Protein AF-A0A2M9MY44-F1 (afdb_monomer_lite)

pLDDT: mean 90.19, std 10.82, range [49.69, 97.69]

Foldseek 3Di:
DDDPDDDDPLNVLLVVLLVQCVDPVRVVLLPVLCPPPDPCLNVPNDSVDPVSSVSSQSSCCSRPVRPPPPPPDD

Sequence (74 aa):
MKILNQVQEDEVIAEFLLAEINSDRFKEGILNALRDHDLNLLIKPNLNDQTENKIRRDILGQTRGYGRNTDLFE

Structure (mmCIF, N/CA/C/O backbone):
data_AF-A0A2M9MY44-F1
#
_entry.id   AF-A0A2M9MY44-F1
#
loop_
_atom_site.group_PDB
_atom_site.id
_atom_site.type_symbol
_atom_site.label_atom_id
_atom_site.label_alt_id
_atom_site.label_comp_id
_atom_site.label_asym_id
_atom_site.label_entity_id
_atom_site.label_seq_id
_atom_site.pdbx_PDB_ins_code
_atom_site.Cartn_x
_atom_site.Cartn_y
_atom_site.Cartn_z
_atom_site.occupancy
_atom_site.B_iso_or_equiv
_atom_site.auth_seq_id
_atom_site.auth_comp_id
_atom_site.auth_asym_id
_atom_site.auth_atom_id
_atom_site.pdbx_PDB_model_num
ATOM 1 N N . MET A 1 1 ? -12.720 -9.334 27.260 1.00 62.88 1 MET A N 1
ATOM 2 C CA . MET A 1 1 ? -12.001 -8.590 26.200 1.00 62.88 1 MET A CA 1
ATOM 3 C C . MET A 1 1 ? -12.893 -7.447 25.743 1.00 62.88 1 MET A C 1
ATOM 5 O O . MET A 1 1 ? -14.071 -7.699 25.527 1.00 62.88 1 MET A O 1
ATOM 9 N N . LYS A 1 2 ? -12.377 -6.217 25.646 1.00 80.31 2 LYS A N 1
ATOM 10 C CA . LYS A 1 2 ? -13.116 -5.059 25.120 1.00 80.31 2 LYS A CA 1
ATOM 11 C C . LYS A 1 2 ? -12.415 -4.595 23.846 1.00 80.31 2 LYS A C 1
ATOM 13 O O . LYS A 1 2 ? -11.229 -4.287 23.903 1.00 80.31 2 LYS A O 1
ATOM 18 N N . ILE A 1 3 ? -13.130 -4.575 22.723 1.00 79.75 3 ILE A N 1
ATOM 19 C CA . ILE A 1 3 ? -12.622 -4.010 21.467 1.00 79.75 3 ILE A CA 1
ATOM 20 C C . ILE A 1 3 ? -12.630 -2.487 21.623 1.00 79.75 3 ILE A C 1
ATOM 22 O O . ILE A 1 3 ? -13.659 -1.913 21.979 1.00 79.75 3 ILE A O 1
ATOM 26 N N . LEU A 1 4 ? -11.471 -1.854 21.436 1.00 81.00 4 LEU A N 1
ATOM 27 C CA . LEU A 1 4 ? -11.316 -0.402 21.573 1.00 81.00 4 LEU A CA 1
ATOM 28 C C . LEU A 1 4 ? -11.631 0.330 20.268 1.00 81.00 4 LEU A C 1
ATOM 30 O O . LEU A 1 4 ? -12.227 1.399 20.316 1.00 81.00 4 LEU A O 1
ATOM 34 N N . ASN A 1 5 ? -11.259 -0.253 19.127 1.00 78.44 5 ASN A N 1
ATOM 35 C CA . ASN A 1 5 ? -11.598 0.267 17.810 1.00 78.44 5 ASN A CA 1
ATOM 36 C C . ASN A 1 5 ? -11.561 -0.856 16.764 1.00 78.44 5 ASN A C 1
ATOM 38 O O . ASN A 1 5 ? -10.825 -1.830 16.938 1.00 78.44 5 ASN A O 1
ATOM 42 N N . GLN A 1 6 ? -12.341 -0.718 15.692 1.00 81.94 6 GLN A N 1
ATOM 43 C CA . GLN A 1 6 ? -12.276 -1.616 14.540 1.00 81.94 6 GLN A CA 1
ATOM 44 C C . GLN A 1 6 ? -11.397 -0.971 13.468 1.00 81.94 6 GLN A C 1
ATOM 46 O O . GLN A 1 6 ? -11.754 0.069 12.923 1.00 81.94 6 GLN A O 1
ATOM 51 N N . VAL A 1 7 ? -10.243 -1.577 13.199 1.00 86.69 7 VAL A N 1
ATOM 52 C CA . VAL A 1 7 ? -9.289 -1.094 12.193 1.00 86.69 7 VAL A CA 1
ATOM 53 C C . VAL A 1 7 ? -9.679 -1.653 10.829 1.00 86.69 7 VAL A C 1
ATOM 55 O O . VAL A 1 7 ? -10.075 -2.818 10.720 1.00 86.69 7 VAL A O 1
ATOM 58 N N . GLN A 1 8 ? -9.591 -0.822 9.793 1.00 91.25 8 GLN A N 1
ATOM 59 C CA . GLN A 1 8 ? -9.833 -1.255 8.420 1.00 91.25 8 GLN A CA 1
ATOM 60 C C . GLN A 1 8 ? -8.584 -1.933 7.856 1.00 91.25 8 GLN A C 1
ATOM 62 O O . GLN A 1 8 ? -7.464 -1.511 8.127 1.00 91.25 8 GLN A O 1
ATOM 67 N N . GLU A 1 9 ? -8.762 -2.962 7.031 1.00 93.81 9 GLU A N 1
ATOM 68 C CA . GLU A 1 9 ? -7.641 -3.650 6.374 1.00 93.81 9 GLU A CA 1
ATOM 69 C C . GLU A 1 9 ? -6.738 -2.665 5.614 1.00 93.81 9 GLU A C 1
ATOM 71 O O . GLU A 1 9 ? -5.518 -2.729 5.724 1.00 93.81 9 GLU A O 1
ATOM 76 N N . ASP A 1 10 ? -7.339 -1.691 4.927 1.00 95.94 10 ASP A N 1
ATOM 77 C CA . ASP A 1 10 ? -6.611 -0.676 4.162 1.00 95.94 10 ASP A CA 1
ATOM 78 C C . ASP A 1 10 ? -5.695 0.199 5.033 1.00 95.94 10 ASP A C 1
ATOM 80 O O . ASP A 1 10 ? -4.649 0.638 4.554 1.00 95.94 10 ASP A O 1
ATOM 84 N N . GLU A 1 11 ? -6.058 0.416 6.300 1.00 95.62 11 GLU A N 1
ATOM 85 C CA . GLU A 1 11 ? -5.248 1.134 7.292 1.00 95.62 11 GLU A CA 1
ATOM 86 C C . GLU A 1 11 ? -4.062 0.277 7.747 1.00 95.62 11 GLU A C 1
ATOM 88 O O . GLU A 1 11 ? -2.928 0.749 7.774 1.00 95.62 11 GLU A O 1
ATOM 93 N N . VAL A 1 12 ? -4.298 -1.015 8.007 1.00 95.81 12 VAL A N 1
ATOM 94 C CA . VAL A 1 12 ? -3.232 -1.967 8.361 1.00 95.81 12 VAL A CA 1
ATOM 95 C C . VAL A 1 12 ? -2.210 -2.082 7.233 1.00 95.81 12 VAL A C 1
ATOM 97 O O . VAL A 1 12 ? -1.007 -2.043 7.480 1.00 95.81 12 VAL A O 1
ATOM 100 N N . ILE A 1 13 ? -2.677 -2.201 5.989 1.00 96.38 13 ILE A N 1
ATOM 101 C CA . ILE A 1 13 ? -1.807 -2.297 4.813 1.00 96.38 13 ILE A CA 1
ATOM 102 C C . ILE A 1 13 ? -1.000 -1.012 4.632 1.00 96.38 13 ILE A C 1
ATOM 104 O O . ILE A 1 13 ? 0.191 -1.080 4.334 1.00 96.38 13 ILE A O 1
ATOM 108 N N . ALA A 1 14 ? -1.632 0.150 4.805 1.00 97.12 14 ALA A N 1
ATOM 109 C CA . ALA A 1 14 ? -0.948 1.430 4.694 1.00 97.12 14 ALA A CA 1
ATOM 110 C C . ALA A 1 14 ? 0.191 1.556 5.716 1.00 97.12 14 ALA A C 1
ATOM 112 O O . ALA A 1 14 ? 1.321 1.851 5.327 1.00 97.12 14 ALA A O 1
ATOM 113 N N . GLU A 1 15 ? -0.072 1.246 6.988 1.00 96.81 15 GLU A N 1
ATOM 114 C CA . GLU A 1 15 ? 0.955 1.317 8.031 1.00 96.81 15 GLU A CA 1
ATOM 115 C C . GLU A 1 15 ? 2.062 0.277 7.860 1.00 96.81 15 GLU A C 1
ATOM 117 O O . GLU A 1 15 ? 3.242 0.566 8.066 1.00 96.81 15 GLU A O 1
ATOM 122 N N . PHE A 1 16 ? 1.715 -0.930 7.413 1.00 96.38 16 PHE A N 1
ATOM 123 C CA . PHE A 1 16 ? 2.711 -1.952 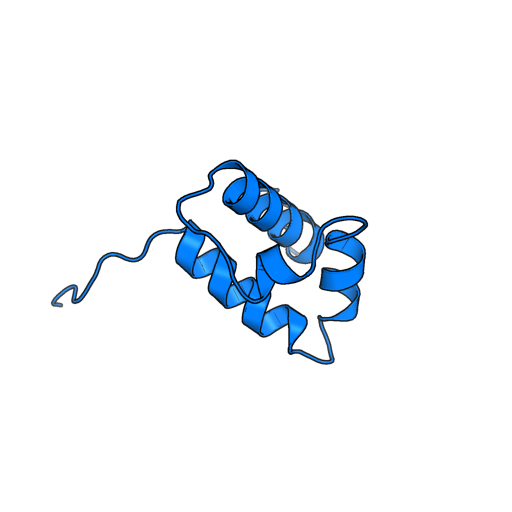7.115 1.00 96.38 16 PHE A CA 1
ATOM 124 C C . PHE A 1 16 ? 3.676 -1.488 6.016 1.00 96.38 16 PHE A C 1
ATOM 126 O O . PHE A 1 16 ? 4.892 -1.564 6.181 1.00 96.38 16 PHE A O 1
ATOM 133 N N . LEU A 1 17 ? 3.154 -0.965 4.902 1.00 97.00 17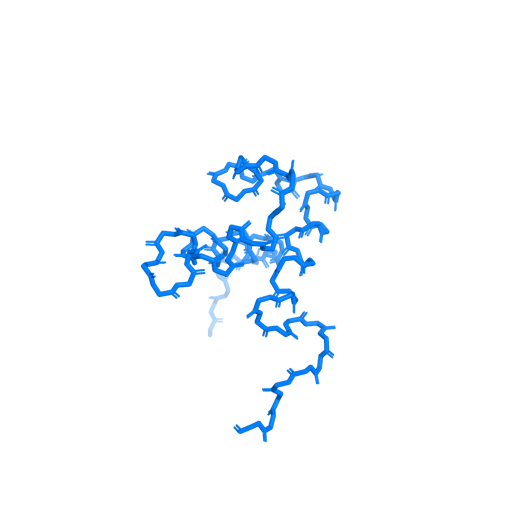 LEU A N 1
ATOM 134 C CA . LEU A 1 17 ? 3.985 -0.486 3.795 1.00 97.00 17 LEU A CA 1
ATOM 135 C C . LEU A 1 17 ? 4.819 0.740 4.181 1.00 97.00 17 LEU A C 1
ATOM 137 O O . LEU A 1 17 ? 5.957 0.861 3.723 1.00 97.00 17 LEU A O 1
ATOM 141 N N . LEU A 1 18 ? 4.292 1.615 5.044 1.00 97.69 18 LEU A N 1
ATOM 142 C CA . LEU A 1 18 ? 5.053 2.726 5.609 1.00 97.69 18 LEU A CA 1
ATOM 143 C C . LEU A 1 18 ? 6.245 2.223 6.437 1.00 97.69 18 LEU A C 1
ATOM 145 O O . LEU A 1 18 ? 7.349 2.756 6.323 1.00 97.69 18 LEU A O 1
ATOM 149 N N . ALA A 1 19 ? 6.066 1.180 7.245 1.00 96.88 19 ALA A N 1
ATOM 150 C CA . ALA A 1 19 ? 7.173 0.573 7.978 1.00 96.88 19 ALA A CA 1
ATOM 151 C C . ALA A 1 19 ? 8.203 -0.075 7.031 1.00 96.88 19 ALA A C 1
ATOM 153 O O . ALA A 1 19 ? 9.409 0.095 7.215 1.00 96.88 19 ALA A O 1
ATOM 154 N N . GLU A 1 20 ? 7.743 -0.771 5.989 1.00 96.06 20 GLU A N 1
ATOM 155 C CA . GLU A 1 20 ? 8.607 -1.458 5.021 1.00 96.06 20 GLU A CA 1
ATOM 156 C C . GLU A 1 20 ? 9.485 -0.493 4.219 1.00 96.06 20 GLU A C 1
ATOM 158 O O . GLU A 1 20 ? 10.678 -0.746 4.052 1.00 96.06 20 GLU A O 1
ATOM 163 N N . ILE A 1 21 ? 8.930 0.631 3.749 1.00 96.12 21 ILE A N 1
ATOM 164 C CA . ILE A 1 21 ? 9.707 1.618 2.984 1.00 96.12 21 ILE A CA 1
ATOM 165 C C . ILE A 1 21 ? 10.767 2.320 3.846 1.00 96.12 21 ILE A C 1
ATOM 167 O O . ILE A 1 21 ? 11.790 2.774 3.332 1.00 96.12 21 ILE A O 1
ATOM 171 N N . ASN A 1 22 ? 10.551 2.370 5.162 1.00 95.94 22 ASN A N 1
ATOM 172 C CA . ASN A 1 22 ? 11.512 2.884 6.136 1.00 95.94 22 ASN A CA 1
ATOM 173 C C . ASN A 1 22 ? 12.521 1.821 6.613 1.00 95.94 22 ASN A C 1
ATOM 175 O O . ASN A 1 22 ? 13.399 2.132 7.414 1.00 95.94 22 ASN A O 1
ATOM 179 N N . SER A 1 23 ? 12.418 0.574 6.141 1.00 94.75 23 SER A N 1
ATOM 180 C CA . SER A 1 23 ? 13.325 -0.516 6.505 1.00 94.75 23 SER A CA 1
ATOM 181 C C . SER A 1 23 ? 14.458 -0.671 5.494 1.00 94.75 23 SER A C 1
ATOM 183 O O . SER A 1 23 ? 14.203 -0.944 4.325 1.00 94.75 23 SER A O 1
ATOM 185 N N . ASP A 1 24 ? 15.712 -0.654 5.950 1.00 95.31 24 ASP A N 1
ATOM 186 C CA . ASP A 1 24 ? 16.879 -0.895 5.081 1.00 95.31 24 ASP A CA 1
ATOM 187 C C . ASP A 1 24 ? 16.818 -2.243 4.345 1.00 95.31 24 ASP A C 1
ATOM 189 O O . ASP A 1 24 ? 17.309 -2.376 3.227 1.00 95.31 24 ASP A O 1
ATOM 193 N N . ARG A 1 25 ? 16.193 -3.256 4.959 1.00 94.56 25 ARG A N 1
ATOM 194 C CA . ARG A 1 25 ? 16.099 -4.604 4.387 1.00 94.56 25 ARG A CA 1
ATOM 195 C C . ARG A 1 25 ? 15.079 -4.698 3.254 1.00 94.56 25 ARG A C 1
ATOM 197 O O . ARG A 1 25 ? 15.280 -5.484 2.333 1.00 94.56 25 ARG A O 1
ATOM 204 N N . PHE A 1 26 ? 13.967 -3.971 3.352 1.00 93.94 26 PHE A N 1
ATOM 205 C CA . PHE A 1 26 ? 12.798 -4.188 2.491 1.00 93.94 26 PHE A CA 1
ATOM 206 C C . PHE A 1 26 ? 12.478 -3.012 1.570 1.00 93.94 26 PHE A C 1
ATOM 208 O O . PHE A 1 26 ? 11.796 -3.204 0.563 1.00 93.94 26 PHE A O 1
ATOM 215 N N . LYS A 1 27 ? 13.035 -1.830 1.851 1.00 95.50 27 LYS A N 1
ATOM 216 C CA . LYS A 1 27 ? 12.843 -0.606 1.072 1.00 95.50 27 LYS A CA 1
ATOM 217 C C . LYS A 1 27 ? 13.048 -0.810 -0.425 1.00 95.50 27 LYS A C 1
ATOM 219 O O . LYS A 1 27 ? 12.189 -0.408 -1.201 1.00 95.50 27 LYS A O 1
ATOM 224 N N . GLU A 1 28 ? 14.129 -1.470 -0.835 1.00 95.25 28 GLU A N 1
ATOM 225 C CA . GLU A 1 28 ? 14.418 -1.696 -2.259 1.00 95.25 28 GLU A CA 1
ATOM 226 C C . GLU A 1 28 ? 13.335 -2.542 -2.946 1.00 95.25 28 GLU A C 1
ATOM 228 O O . GLU A 1 28 ? 12.931 -2.254 -4.070 1.00 95.25 28 GLU A O 1
ATOM 233 N N . GLY A 1 29 ? 12.793 -3.551 -2.256 1.00 94.88 29 GLY A N 1
ATOM 234 C CA . GLY A 1 29 ? 11.677 -4.350 -2.766 1.00 94.88 29 GLY A CA 1
ATOM 235 C C . GLY A 1 29 ? 10.402 -3.523 -2.940 1.00 94.88 29 GLY A C 1
ATOM 236 O O . GLY A 1 29 ? 9.724 -3.642 -3.961 1.00 94.88 29 GLY A O 1
ATOM 237 N N . ILE A 1 30 ? 10.106 -2.642 -1.980 1.00 95.94 30 ILE A N 1
ATOM 238 C CA . ILE A 1 30 ? 8.957 -1.732 -2.055 1.00 95.94 30 ILE A CA 1
ATOM 239 C C . ILE A 1 30 ? 9.128 -0.715 -3.188 1.00 95.94 30 ILE A C 1
ATOM 241 O O . ILE A 1 30 ? 8.196 -0.531 -3.965 1.00 95.94 30 ILE A O 1
ATOM 245 N N . LEU A 1 31 ? 10.303 -0.091 -3.323 1.00 95.38 31 LEU A N 1
ATOM 246 C CA . LEU A 1 31 ? 10.586 0.865 -4.402 1.00 95.38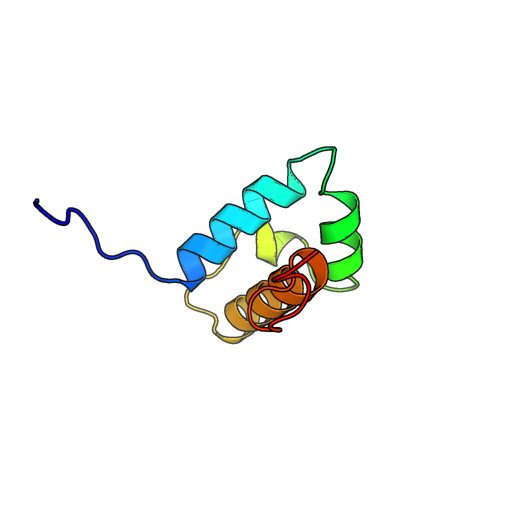 31 LEU A CA 1
ATOM 247 C C . LEU A 1 31 ? 10.446 0.211 -5.782 1.00 95.38 31 LEU A C 1
ATOM 249 O O . LEU A 1 31 ? 9.818 0.780 -6.673 1.00 95.38 31 LEU A O 1
ATOM 253 N N . ASN A 1 32 ? 10.941 -1.019 -5.937 1.00 95.38 32 ASN A N 1
ATOM 254 C CA . ASN A 1 32 ? 10.774 -1.785 -7.172 1.00 95.38 32 ASN A CA 1
ATOM 255 C C . ASN A 1 32 ? 9.299 -2.106 -7.471 1.00 95.38 32 ASN A C 1
ATOM 257 O O . ASN A 1 32 ? 8.879 -2.050 -8.626 1.00 95.38 32 ASN A O 1
ATOM 261 N N . ALA A 1 33 ? 8.497 -2.429 -6.451 1.00 95.50 33 ALA A N 1
ATOM 262 C CA . ALA A 1 33 ? 7.068 -2.702 -6.616 1.00 95.50 33 ALA A CA 1
ATOM 263 C C . ALA A 1 33 ? 6.238 -1.435 -6.893 1.00 95.50 33 ALA A C 1
ATOM 265 O O . ALA A 1 33 ? 5.229 -1.516 -7.597 1.00 95.50 33 ALA A O 1
ATOM 266 N N . LEU A 1 34 ? 6.670 -0.282 -6.372 1.00 94.62 34 LEU A N 1
ATOM 267 C CA . LEU A 1 34 ? 6.042 1.022 -6.586 1.00 94.62 34 LEU A CA 1
ATOM 268 C C . LEU A 1 34 ? 6.170 1.489 -8.050 1.00 94.62 34 LEU A C 1
ATOM 270 O O . LEU A 1 34 ? 5.238 2.090 -8.577 1.00 94.62 34 LEU A O 1
ATOM 274 N N . ARG A 1 35 ? 7.269 1.148 -8.739 1.00 91.44 35 ARG A N 1
ATOM 275 C CA . ARG A 1 35 ? 7.522 1.503 -10.153 1.00 91.44 35 ARG A CA 1
ATOM 276 C C . ARG A 1 35 ? 7.344 3.010 -10.415 1.00 91.44 35 ARG A C 1
ATOM 278 O O . ARG A 1 35 ? 8.031 3.812 -9.797 1.00 91.44 35 ARG A O 1
ATOM 285 N N . ASP A 1 36 ? 6.429 3.375 -11.319 1.00 90.50 36 ASP A N 1
ATOM 286 C CA . ASP A 1 36 ? 6.140 4.751 -11.746 1.00 90.50 36 ASP A CA 1
ATOM 287 C C . ASP A 1 36 ? 5.133 5.471 -10.830 1.00 90.50 36 ASP A C 1
ATOM 289 O O . ASP A 1 36 ? 4.757 6.616 -11.085 1.00 90.50 36 ASP A O 1
ATOM 293 N N . HIS A 1 37 ? 4.642 4.798 -9.788 1.00 93.31 37 HIS A N 1
ATOM 294 C CA . HIS A 1 37 ? 3.705 5.392 -8.848 1.00 93.31 37 HIS A CA 1
ATOM 295 C C . HIS A 1 37 ? 4.406 6.355 -7.871 1.00 93.31 37 HIS A C 1
ATOM 297 O O . HIS A 1 37 ? 5.564 6.168 -7.502 1.00 93.31 37 HIS A O 1
ATOM 303 N N . ASP A 1 38 ? 3.691 7.390 -7.421 1.00 93.81 38 ASP A N 1
ATOM 304 C CA . ASP A 1 38 ? 4.227 8.371 -6.470 1.00 93.81 38 ASP A CA 1
ATOM 305 C C . ASP A 1 38 ? 4.427 7.737 -5.080 1.00 93.81 38 ASP A C 1
ATOM 307 O O . ASP A 1 38 ? 3.541 7.065 -4.548 1.00 93.81 38 ASP A O 1
ATOM 311 N N . LEU A 1 39 ? 5.574 8.010 -4.451 1.00 94.19 39 LEU A N 1
ATOM 312 C CA . LEU A 1 39 ? 5.890 7.606 -3.080 1.00 94.19 39 LEU A CA 1
ATOM 313 C C . LEU A 1 39 ? 4.835 8.072 -2.065 1.00 94.19 39 LEU A C 1
ATOM 315 O O . LEU A 1 39 ? 4.631 7.408 -1.046 1.00 94.19 39 LEU A O 1
ATOM 319 N N . ASN A 1 40 ? 4.132 9.174 -2.355 1.00 95.75 40 ASN A N 1
ATOM 320 C CA . ASN A 1 40 ? 3.018 9.686 -1.555 1.00 95.75 40 ASN A CA 1
ATOM 321 C C . ASN A 1 40 ? 1.927 8.641 -1.278 1.00 95.75 40 ASN A C 1
ATOM 323 O O . ASN A 1 40 ? 1.334 8.688 -0.202 1.00 95.75 40 ASN A O 1
ATOM 327 N N . LEU A 1 41 ? 1.747 7.645 -2.153 1.00 95.62 41 LEU A N 1
ATOM 328 C CA . LEU A 1 41 ? 0.834 6.517 -1.924 1.00 95.62 41 LEU A CA 1
ATOM 329 C C . LEU A 1 41 ? 1.135 5.734 -0.643 1.00 95.62 41 LEU A C 1
ATOM 331 O O . LEU A 1 41 ? 0.229 5.119 -0.079 1.00 95.62 41 LEU A O 1
ATOM 335 N N . LEU A 1 42 ? 2.399 5.723 -0.207 1.00 95.81 42 LEU A N 1
ATOM 336 C CA . LEU A 1 42 ? 2.852 5.005 0.983 1.00 95.81 42 LEU A CA 1
ATOM 337 C C . LEU A 1 42 ? 3.067 5.944 2.173 1.00 95.81 42 LEU A C 1
ATOM 339 O O . LEU A 1 42 ? 2.731 5.584 3.296 1.00 95.81 42 LEU A O 1
ATOM 343 N N . ILE A 1 43 ? 3.611 7.146 1.944 1.00 95.75 43 ILE A N 1
ATOM 344 C CA . ILE A 1 43 ? 3.956 8.077 3.035 1.00 95.75 43 ILE A CA 1
ATOM 345 C C . ILE A 1 43 ? 2.786 8.946 3.509 1.00 95.75 43 ILE A C 1
ATOM 347 O O . ILE A 1 43 ? 2.812 9.440 4.635 1.00 95.75 43 ILE A O 1
ATOM 351 N N . LYS A 1 44 ? 1.779 9.172 2.657 1.00 95.81 44 LYS A 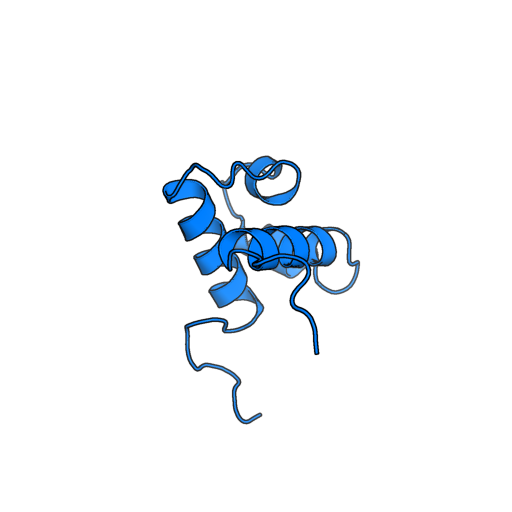N 1
ATOM 352 C CA . LYS A 1 44 ? 0.583 9.977 2.952 1.00 95.81 44 LYS A CA 1
ATOM 353 C C . LYS A 1 44 ? -0.658 9.329 2.321 1.00 95.81 44 LYS A C 1
ATOM 355 O O . LYS A 1 44 ? -1.265 9.916 1.427 1.00 95.81 44 LYS A O 1
ATOM 360 N N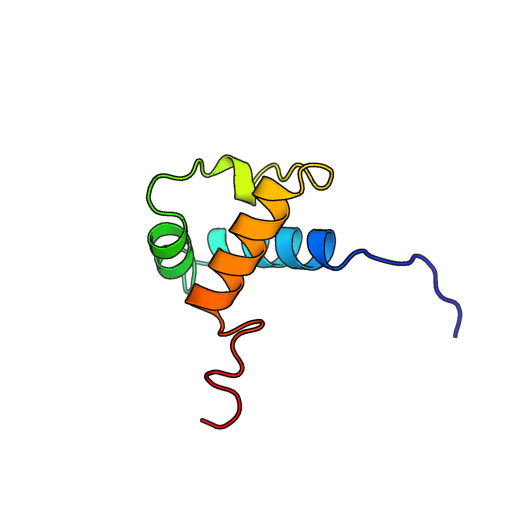 . PRO A 1 45 ? -1.026 8.119 2.768 1.00 94.88 45 PRO A N 1
ATOM 361 C CA . PRO A 1 45 ? -2.068 7.322 2.133 1.00 94.88 45 PRO A CA 1
ATOM 362 C C . PRO A 1 45 ? -3.444 7.987 2.264 1.00 94.88 45 PRO A C 1
ATOM 364 O O . PRO A 1 45 ? -3.875 8.326 3.369 1.00 94.88 45 PRO A O 1
ATOM 367 N N . ASN A 1 46 ? -4.182 8.106 1.158 1.00 95.94 46 ASN A N 1
ATOM 368 C CA . ASN A 1 46 ? -5.595 8.460 1.209 1.00 95.94 46 ASN A CA 1
ATOM 369 C C . ASN A 1 46 ? -6.447 7.189 1.330 1.00 95.94 46 ASN A C 1
ATOM 371 O O . ASN A 1 46 ? -6.767 6.538 0.340 1.00 95.94 46 ASN A O 1
ATOM 375 N N . LEU A 1 47 ? -6.851 6.839 2.555 1.00 95.25 47 LEU A N 1
ATOM 376 C CA . LEU A 1 47 ? -7.635 5.620 2.815 1.00 95.25 47 LEU A CA 1
ATOM 377 C C . LEU A 1 47 ? -9.039 5.635 2.186 1.00 95.25 47 LEU A C 1
ATOM 379 O O . LEU A 1 47 ? -9.657 4.579 2.052 1.00 95.25 47 LEU A O 1
ATOM 383 N N . ASN A 1 48 ? -9.542 6.808 1.792 1.00 96.06 48 ASN A N 1
ATOM 384 C CA . ASN A 1 48 ? -10.833 6.933 1.117 1.00 96.06 48 ASN A CA 1
ATOM 385 C C . ASN A 1 48 ? -10.728 6.732 -0.404 1.00 96.06 48 ASN A C 1
ATOM 387 O O . ASN A 1 48 ? -11.758 6.642 -1.073 1.00 96.06 48 ASN A O 1
ATOM 391 N N . ASP A 1 49 ? -9.514 6.660 -0.959 1.00 96.94 49 ASP A N 1
ATOM 392 C CA . ASP A 1 49 ? -9.299 6.372 -2.373 1.00 96.94 49 ASP A CA 1
ATOM 393 C C . ASP A 1 49 ? -9.128 4.865 -2.592 1.00 96.94 49 ASP A C 1
ATOM 395 O O . ASP A 1 49 ? -8.095 4.256 -2.304 1.00 96.94 49 ASP A O 1
ATOM 399 N N . GLN A 1 50 ? -10.168 4.245 -3.148 1.00 95.94 50 GLN A N 1
ATOM 400 C CA . GLN A 1 50 ? -10.176 2.811 -3.429 1.00 95.94 50 GLN A CA 1
ATOM 401 C C . GLN A 1 50 ? -9.100 2.393 -4.440 1.00 95.94 50 GLN A C 1
ATOM 403 O O . GLN A 1 50 ? -8.620 1.258 -4.386 1.00 95.94 50 GLN A O 1
ATOM 408 N N . THR A 1 51 ? -8.712 3.287 -5.350 1.00 96.19 51 THR A N 1
ATOM 409 C CA . THR A 1 51 ? -7.659 3.028 -6.334 1.00 96.19 51 THR A CA 1
ATOM 410 C C . THR A 1 51 ? -6.306 2.979 -5.641 1.00 96.19 51 THR A C 1
ATOM 412 O O . THR A 1 51 ? -5.563 2.017 -5.840 1.00 96.19 51 THR A O 1
ATOM 415 N N . GLU A 1 52 ? -6.013 3.941 -4.762 1.00 96.88 52 GLU A N 1
ATOM 416 C CA . GLU A 1 52 ? -4.789 3.916 -3.952 1.00 96.88 52 GLU A CA 1
ATOM 417 C C . GLU A 1 52 ? -4.738 2.683 -3.041 1.00 96.88 52 GLU A C 1
ATOM 419 O O . GLU A 1 52 ? -3.713 2.000 -2.974 1.00 96.88 52 GLU A O 1
ATOM 424 N N . ASN A 1 53 ? -5.857 2.346 -2.387 1.00 96.81 53 ASN A N 1
ATOM 425 C CA . ASN A 1 53 ? -5.964 1.152 -1.543 1.00 96.81 53 ASN A CA 1
ATOM 426 C C . ASN A 1 53 ? -5.658 -0.123 -2.344 1.00 96.81 53 ASN A C 1
ATOM 428 O O . ASN A 1 53 ? -4.966 -1.024 -1.864 1.00 96.81 53 ASN A O 1
ATOM 432 N N . LYS A 1 54 ? -6.163 -0.214 -3.580 1.00 96.00 54 LYS A N 1
ATOM 433 C CA . LYS A 1 54 ? -5.900 -1.351 -4.464 1.00 96.00 54 LYS A CA 1
ATOM 434 C C . LYS A 1 54 ? -4.427 -1.427 -4.866 1.00 96.00 54 LYS A C 1
ATOM 436 O O . LYS A 1 54 ? -3.845 -2.502 -4.773 1.00 96.00 54 LYS A O 1
ATOM 441 N N . ILE A 1 55 ? -3.814 -0.303 -5.238 1.00 96.69 55 ILE A N 1
ATOM 442 C CA . ILE A 1 55 ? -2.385 -0.256 -5.583 1.00 96.69 55 ILE A CA 1
ATOM 443 C C . ILE A 1 55 ? -1.538 -0.713 -4.391 1.00 96.69 55 ILE A C 1
ATOM 445 O O . ILE A 1 55 ? -0.650 -1.547 -4.551 1.00 96.69 55 ILE A O 1
ATOM 449 N N . ARG A 1 56 ? -1.849 -0.252 -3.174 1.00 97.25 56 ARG A N 1
ATOM 450 C CA . ARG A 1 56 ? -1.158 -0.705 -1.959 1.00 97.25 56 ARG A CA 1
ATOM 451 C C . ARG A 1 56 ? -1.309 -2.205 -1.712 1.00 97.25 56 ARG A C 1
ATOM 453 O O . ARG A 1 56 ? -0.316 -2.868 -1.416 1.00 97.25 56 ARG A O 1
ATOM 460 N N . ARG A 1 57 ? -2.510 -2.763 -1.892 1.00 96.06 57 ARG A N 1
ATOM 461 C CA . ARG A 1 57 ? -2.730 -4.220 -1.846 1.00 96.06 57 ARG A CA 1
ATOM 462 C C . ARG A 1 57 ? -1.874 -4.960 -2.872 1.00 96.06 57 ARG A C 1
ATOM 464 O O . ARG A 1 57 ? -1.245 -5.958 -2.530 1.00 96.06 57 ARG A O 1
ATOM 471 N N . ASP A 1 58 ? -1.800 -4.452 -4.097 1.00 95.31 58 ASP A N 1
ATOM 472 C CA . ASP A 1 58 ? -1.004 -5.057 -5.165 1.00 95.31 58 ASP A CA 1
ATOM 473 C C . ASP A 1 58 ? 0.503 -4.981 -4.885 1.00 95.31 58 ASP A C 1
ATOM 475 O O . ASP A 1 58 ? 1.228 -5.928 -5.201 1.00 95.31 58 ASP A O 1
ATOM 479 N N . ILE A 1 59 ? 0.987 -3.889 -4.284 1.00 95.56 59 ILE A N 1
ATOM 480 C CA . ILE A 1 59 ? 2.377 -3.749 -3.825 1.00 95.56 59 ILE A CA 1
ATOM 481 C C . ILE A 1 59 ? 2.668 -4.783 -2.739 1.00 95.56 59 ILE A C 1
ATOM 483 O O . ILE A 1 59 ? 3.626 -5.543 -2.870 1.00 95.56 59 ILE A O 1
ATOM 487 N N . LEU A 1 60 ? 1.817 -4.873 -1.713 1.00 95.12 60 LEU A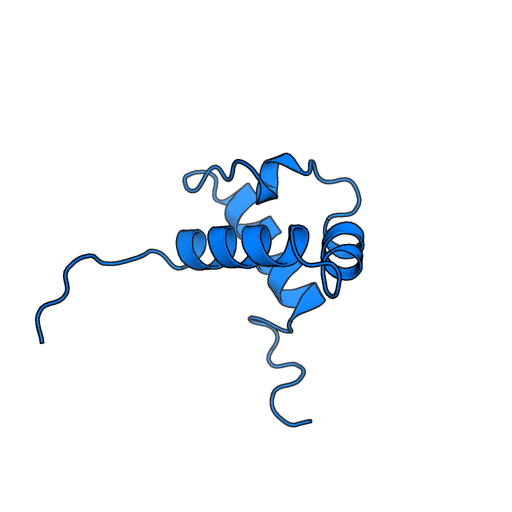 N 1
ATOM 488 C CA . LEU A 1 60 ? 1.991 -5.841 -0.631 1.00 95.12 60 LEU A CA 1
ATOM 489 C C . LEU A 1 60 ? 1.953 -7.287 -1.151 1.00 95.12 60 LEU A C 1
ATOM 491 O O . LEU A 1 60 ? 2.745 -8.127 -0.729 1.00 95.12 60 LEU A O 1
ATOM 495 N N . GLY A 1 61 ? 1.086 -7.578 -2.122 1.00 93.88 61 GLY A N 1
ATOM 496 C CA . GLY A 1 61 ? 1.055 -8.872 -2.795 1.00 93.88 61 GLY A CA 1
ATOM 497 C C . GLY A 1 61 ? 2.328 -9.177 -3.587 1.00 93.88 61 GLY A C 1
ATOM 498 O O . GLY A 1 61 ? 2.781 -10.317 -3.593 1.00 93.88 61 GLY A O 1
ATOM 499 N N . GLN A 1 62 ? 2.933 -8.181 -4.239 1.00 92.62 62 GLN A N 1
ATOM 500 C CA . GLN A 1 62 ? 4.187 -8.353 -4.986 1.00 92.62 62 GLN A CA 1
ATOM 501 C C . GLN A 1 62 ? 5.395 -8.591 -4.082 1.00 92.62 62 GLN A C 1
ATOM 503 O O . GLN A 1 62 ? 6.283 -9.344 -4.466 1.00 92.62 62 GLN A O 1
ATOM 508 N N . THR A 1 63 ? 5.448 -7.952 -2.913 1.00 92.25 63 THR A N 1
ATOM 509 C CA . THR A 1 63 ? 6.630 -8.013 -2.042 1.00 92.25 63 THR A CA 1
ATOM 510 C C . THR A 1 63 ? 6.530 -9.064 -0.945 1.00 92.25 63 THR A C 1
ATOM 512 O O . THR A 1 63 ? 7.562 -9.542 -0.479 1.00 92.25 63 THR A O 1
ATOM 515 N N . ARG A 1 64 ? 5.310 -9.431 -0.527 1.00 89.88 64 ARG A N 1
ATOM 516 C CA . ARG A 1 64 ? 5.047 -10.330 0.612 1.00 89.88 64 ARG A CA 1
ATOM 517 C C . ARG A 1 64 ? 4.073 -11.469 0.313 1.00 89.88 64 ARG A C 1
ATOM 519 O O . ARG A 1 64 ? 3.677 -12.165 1.240 1.00 89.88 64 ARG A O 1
ATOM 526 N N . GLY A 1 65 ? 3.619 -11.621 -0.931 1.00 87.69 65 GLY A N 1
ATOM 527 C CA . GLY A 1 65 ? 2.661 -12.670 -1.301 1.00 87.69 65 GLY A CA 1
ATOM 528 C C . GLY A 1 65 ? 1.246 -12.474 -0.735 1.00 87.69 65 GLY A C 1
ATOM 529 O O . GLY A 1 65 ? 0.386 -13.345 -0.891 1.00 87.69 65 GLY A O 1
ATOM 530 N N . TYR A 1 66 ? 0.960 -11.329 -0.101 1.00 86.12 66 TYR A N 1
ATOM 531 C CA . TYR A 1 66 ? -0.352 -11.040 0.480 1.00 86.12 66 TYR A CA 1
ATOM 532 C C . TYR A 1 66 ? -1.468 -11.126 -0.567 1.00 86.12 66 TYR A C 1
ATOM 534 O O . TYR A 1 66 ? -1.386 -10.535 -1.644 1.00 86.12 66 TYR A O 1
ATOM 542 N N . GLY A 1 67 ? -2.515 -11.894 -0.258 1.00 80.50 67 GLY A N 1
ATOM 543 C CA . GLY A 1 67 ? -3.641 -12.120 -1.166 1.00 80.50 67 GLY A CA 1
ATOM 544 C C . GLY A 1 67 ? -3.316 -12.965 -2.405 1.00 80.50 67 GLY A C 1
ATOM 545 O O . GLY A 1 67 ? -4.197 -13.158 -3.240 1.00 80.50 67 GLY A O 1
ATOM 546 N N . ARG A 1 68 ? -2.086 -13.486 -2.543 1.00 80.44 68 ARG A N 1
ATOM 547 C CA . ARG A 1 68 ? -1.662 -14.308 -3.692 1.00 80.44 68 ARG A CA 1
ATOM 548 C C . ARG A 1 68 ? -1.526 -15.797 -3.379 1.00 80.44 68 ARG A C 1
ATOM 550 O O . ARG A 1 68 ? -1.335 -16.576 -4.306 1.00 80.44 68 ARG A O 1
ATOM 557 N N . ASN A 1 69 ? -1.662 -16.203 -2.111 1.00 67.38 69 ASN A N 1
ATOM 558 C CA . ASN A 1 69 ? -1.403 -17.575 -1.640 1.00 67.38 69 ASN A CA 1
ATOM 559 C C . ASN A 1 69 ? -0.025 -18.118 -2.067 1.00 67.38 69 ASN A C 1
ATOM 561 O O . ASN A 1 69 ? 0.171 -19.330 -2.141 1.00 67.38 69 ASN A O 1
ATOM 565 N N . THR A 1 70 ? 0.918 -17.229 -2.373 1.00 63.00 70 THR A N 1
ATOM 566 C CA . THR A 1 70 ? 2.313 -17.576 -2.632 1.00 63.00 70 THR A CA 1
ATOM 567 C C . THR A 1 70 ? 3.073 -17.560 -1.309 1.00 63.00 70 THR A C 1
ATOM 569 O O . THR A 1 70 ? 2.659 -16.881 -0.370 1.00 63.00 70 THR A O 1
ATOM 572 N N . ASP A 1 71 ? 4.150 -18.343 -1.219 1.00 58.56 71 ASP A N 1
ATOM 573 C CA . ASP A 1 71 ? 5.091 -18.327 -0.086 1.00 58.56 71 ASP A CA 1
ATOM 574 C C . ASP A 1 71 ? 4.504 -18.770 1.275 1.00 58.56 71 ASP A C 1
ATOM 576 O O . ASP A 1 71 ? 5.079 -18.511 2.328 1.00 58.56 71 ASP A O 1
ATOM 580 N N . LEU A 1 72 ? 3.361 -19.474 1.275 1.00 61.34 72 LEU A N 1
ATOM 581 C CA . LEU A 1 72 ? 2.701 -19.969 2.498 1.00 61.34 72 LEU A CA 1
ATOM 582 C C . LEU A 1 72 ? 3.418 -21.159 3.166 1.00 61.34 72 LEU A C 1
ATOM 584 O O . LEU A 1 72 ? 3.109 -21.473 4.315 1.00 61.34 72 LEU A O 1
ATOM 588 N N . PHE A 1 73 ? 4.319 -21.845 2.455 1.00 60.84 73 PHE A N 1
ATOM 589 C CA . PHE A 1 73 ? 4.882 -23.134 2.884 1.00 60.84 73 PHE A CA 1
ATOM 590 C C . PHE A 1 73 ? 6.376 -23.327 2.563 1.00 60.84 73 PHE A C 1
ATOM 592 O O . PHE A 1 73 ? 6.804 -24.476 2.455 1.00 60.84 73 PHE A O 1
ATOM 599 N N . GLU A 1 74 ? 7.161 -22.258 2.389 1.00 49.69 74 GLU A N 1
ATOM 600 C CA . GLU A 1 74 ? 8.629 -22.413 2.317 1.00 49.69 74 GLU A CA 1
ATOM 601 C C . GLU A 1 74 ? 9.268 -22.631 3.697 1.00 49.69 74 GLU A C 1
ATOM 603 O O . GLU A 1 74 ? 8.869 -21.937 4.663 1.00 49.69 74 GLU A O 1
#

Secondary structure (DSSP, 8-state):
--------HHHHHHHHHHHHHT-TTTHHHHHHHHTTS-THHHHS--TT-HHHHHHHHHHHHHHH-TTTT-SS--

Radius of gyration: 13.1 Å; chains: 1; bounding box: 30×33×38 Å